Protein AF-A0A6I9NVY9-F1 (afdb_monomer)

InterPro domains:
  IPR001791 Laminin G domain [PF02210] (2-79)
  IPR001791 Laminin G domain [PS50025] (1-102)
  IPR001791 Laminin G domain [cd00110] (3-77)
  IPR013320 Concanavalin A-like lectin/glucanase domain superfamily [SSF49899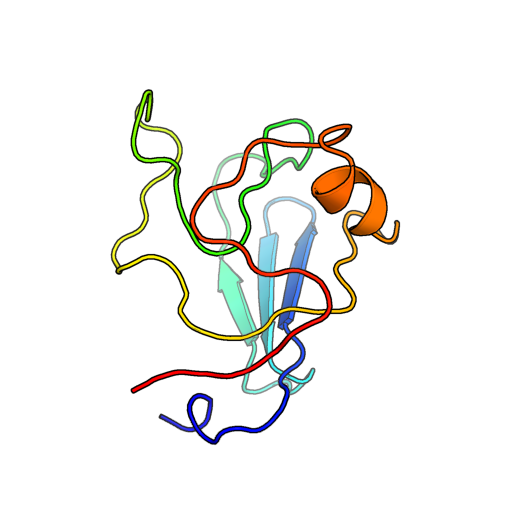] (2-87)
  IPR050372 Neurexin-related cell adhesion and synaptic protein [PTHR15036] (3-88)

Structure (mmCIF, N/CA/C/O backbone):
data_AF-A0A6I9NVY9-F1
#
_entry.id   AF-A0A6I9NVY9-F1
#
loop_
_atom_site.group_PDB
_atom_site.id
_atom_site.type_symbol
_atom_site.label_atom_id
_atom_site.label_alt_id
_atom_site.label_comp_id
_atom_site.label_asym_id
_atom_site.label_entity_id
_atom_site.label_seq_id
_atom_site.pdbx_PDB_ins_code
_atom_site.Cartn_x
_atom_site.Cartn_y
_atom_site.Cartn_z
_atom_site.occupancy
_atom_site.B_iso_or_equiv
_atom_site.auth_seq_id
_atom_site.auth_comp_id
_atom_site.auth_asym_id
_atom_site.auth_atom_id
_atom_site.pdbx_PDB_model_num
ATOM 1 N N . SER A 1 1 ? 13.981 4.365 -11.490 1.00 53.03 1 SER A N 1
ATOM 2 C CA . SER A 1 1 ? 12.556 4.290 -11.852 1.00 53.03 1 SER A CA 1
ATOM 3 C C . SER A 1 1 ? 12.306 3.110 -12.758 1.00 53.03 1 SER A C 1
ATOM 5 O O . SER A 1 1 ? 12.395 3.267 -13.965 1.00 53.03 1 SER A O 1
ATOM 7 N N . ALA A 1 2 ? 12.051 1.939 -12.174 1.00 81.19 2 ALA A N 1
ATOM 8 C CA . ALA A 1 2 ? 11.590 0.749 -12.895 1.00 81.19 2 ALA A CA 1
ATOM 9 C C . ALA A 1 2 ? 10.103 0.446 -12.625 1.00 81.19 2 ALA A C 1
ATOM 11 O O . ALA A 1 2 ? 9.574 -0.473 -13.220 1.00 81.19 2 ALA A O 1
ATOM 12 N N . LEU A 1 3 ? 9.457 1.211 -11.732 1.00 87.50 3 LEU A N 1
ATOM 13 C CA . LEU A 1 3 ? 8.086 0.965 -11.261 1.00 87.50 3 LEU A CA 1
ATOM 14 C C . LEU A 1 3 ? 7.053 1.957 -11.830 1.00 87.50 3 LEU A C 1
ATOM 16 O O . LEU A 1 3 ? 5.854 1.750 -11.689 1.00 87.50 3 LEU A O 1
ATOM 20 N N . ASP A 1 4 ? 7.511 3.037 -12.470 1.00 88.12 4 ASP A N 1
ATOM 21 C CA . ASP A 1 4 ? 6.661 4.038 -13.135 1.00 88.12 4 ASP A CA 1
ATOM 22 C C . ASP A 1 4 ? 6.569 3.737 -14.647 1.00 88.12 4 ASP A C 1
ATOM 24 O O . ASP A 1 4 ? 6.698 4.627 -15.486 1.00 88.12 4 ASP A O 1
ATOM 28 N N . ASP A 1 5 ? 6.454 2.459 -15.016 1.00 90.12 5 ASP A N 1
ATOM 29 C CA . ASP A 1 5 ? 6.550 1.971 -16.402 1.00 90.12 5 ASP A CA 1
ATOM 30 C C . ASP A 1 5 ? 5.179 1.730 -17.071 1.00 90.12 5 ASP A C 1
ATOM 32 O O . ASP A 1 5 ? 5.094 1.315 -18.230 1.00 90.12 5 ASP A O 1
ATOM 36 N N . GLY A 1 6 ? 4.095 2.010 -16.343 1.00 88.88 6 GLY A N 1
ATOM 37 C CA . GLY A 1 6 ? 2.719 1.793 -16.786 1.00 88.88 6 GLY A CA 1
ATOM 38 C C . GLY A 1 6 ? 2.239 0.343 -16.671 1.00 88.88 6 GLY A C 1
ATOM 39 O O . GLY A 1 6 ? 1.122 0.049 -17.105 1.00 88.88 6 GLY A O 1
ATOM 40 N N . GLN A 1 7 ? 3.039 -0.558 -16.099 1.00 90.31 7 GLN A N 1
ATOM 41 C CA . GLN A 1 7 ? 2.645 -1.930 -15.803 1.00 90.31 7 GLN A CA 1
ATOM 42 C C . GLN A 1 7 ? 2.075 -2.064 -14.387 1.00 90.31 7 GLN A C 1
ATOM 44 O O . GLN A 1 7 ? 2.199 -1.193 -13.527 1.00 90.31 7 GLN A O 1
ATOM 49 N N . TRP A 1 8 ? 1.380 -3.177 -14.153 1.00 92.38 8 TRP A N 1
ATOM 50 C CA . TRP A 1 8 ? 0.899 -3.525 -12.821 1.00 92.38 8 TRP A CA 1
ATOM 51 C C . TRP A 1 8 ? 2.012 -4.193 -12.024 1.00 92.38 8 TRP A C 1
ATOM 53 O O . TRP A 1 8 ? 2.505 -5.237 -12.443 1.00 92.38 8 TRP A O 1
ATOM 63 N N . HIS A 1 9 ? 2.287 -3.659 -10.838 1.00 93.06 9 HIS A N 1
ATOM 64 C CA . HIS A 1 9 ? 3.167 -4.277 -9.851 1.00 93.06 9 HIS A CA 1
ATOM 65 C C . HIS A 1 9 ? 2.367 -4.806 -8.660 1.00 93.06 9 HIS A C 1
ATOM 67 O O . HIS A 1 9 ? 1.339 -4.235 -8.276 1.00 93.06 9 HIS A O 1
ATOM 73 N N . SER A 1 10 ? 2.839 -5.901 -8.070 1.00 94.12 10 SER A N 1
ATOM 74 C CA . SER A 1 10 ? 2.301 -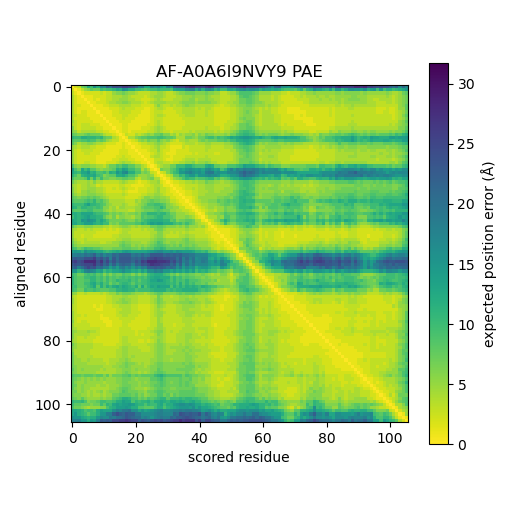6.449 -6.826 1.00 94.12 10 SER A CA 1
ATOM 75 C C . SER A 1 10 ? 3.146 -5.973 -5.654 1.00 94.12 10 SER A C 1
ATOM 77 O O . SER A 1 10 ? 4.362 -6.114 -5.684 1.00 94.12 10 SER A O 1
ATOM 79 N N . VAL A 1 11 ? 2.513 -5.448 -4.605 1.00 93.62 11 VAL A N 1
ATOM 80 C CA . VAL A 1 11 ? 3.205 -5.014 -3.383 1.00 93.62 11 VAL A CA 1
ATOM 81 C C . VAL A 1 11 ? 2.682 -5.819 -2.204 1.00 93.62 11 VAL A C 1
ATOM 83 O O . VAL A 1 11 ? 1.474 -5.860 -1.972 1.00 93.62 11 VAL A O 1
ATOM 86 N N . GLU A 1 12 ? 3.586 -6.429 -1.443 1.00 93.88 12 GLU A N 1
ATOM 87 C CA . GLU A 1 12 ? 3.254 -7.183 -0.234 1.00 93.88 12 GLU A CA 1
ATOM 88 C C . GLU A 1 12 ? 3.969 -6.587 0.981 1.00 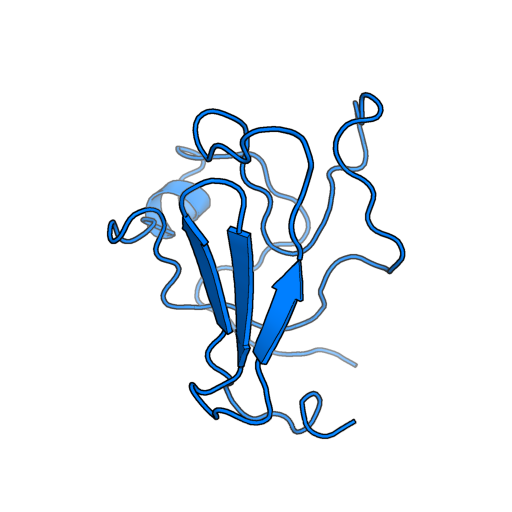93.88 12 GLU A C 1
ATOM 90 O O . GLU A 1 12 ? 5.189 -6.429 0.982 1.00 93.88 12 GLU A O 1
ATOM 95 N N . LEU A 1 13 ? 3.201 -6.271 2.027 1.00 92.06 13 LEU A N 1
ATOM 96 C CA . LEU A 1 13 ? 3.702 -5.850 3.333 1.00 92.06 13 LEU A CA 1
ATOM 97 C C . LEU A 1 13 ? 3.441 -6.967 4.346 1.00 92.06 13 LEU A C 1
ATOM 99 O O . LEU A 1 13 ? 2.295 -7.367 4.546 1.00 92.06 13 LEU A O 1
ATOM 103 N N . THR A 1 14 ? 4.475 -7.421 5.048 1.00 90.81 14 THR A N 1
ATOM 104 C CA . THR A 1 14 ? 4.347 -8.418 6.117 1.00 90.81 14 THR A CA 1
ATOM 105 C C . THR A 1 14 ? 4.914 -7.876 7.422 1.00 90.81 14 THR A C 1
ATOM 107 O O . THR A 1 14 ? 6.068 -7.463 7.475 1.00 90.81 14 THR A O 1
ATOM 110 N N . SER A 1 15 ? 4.122 -7.925 8.497 1.00 88.94 15 SER A N 1
ATOM 111 C CA . SER A 1 15 ? 4.564 -7.640 9.869 1.00 88.94 15 SER A CA 1
ATOM 112 C C . SER A 1 15 ? 4.592 -8.936 10.676 1.00 88.94 15 SER A C 1
ATOM 114 O O . SER A 1 15 ? 3.566 -9.592 10.858 1.00 88.94 15 SER A O 1
ATOM 116 N N . ARG A 1 16 ? 5.765 -9.344 11.169 1.00 84.88 16 ARG A N 1
ATOM 117 C CA . ARG A 1 16 ? 5.918 -10.552 11.989 1.00 84.88 16 ARG A CA 1
ATOM 118 C C . ARG A 1 16 ? 6.984 -10.367 13.060 1.00 84.88 16 ARG A C 1
ATOM 120 O O . ARG A 1 16 ? 8.157 -10.212 12.753 1.00 84.88 16 ARG A O 1
ATOM 127 N N . ARG A 1 17 ? 6.595 -10.490 14.337 1.00 83.12 17 ARG A N 1
ATOM 128 C CA . ARG A 1 17 ? 7.516 -10.528 15.499 1.00 83.12 17 ARG A CA 1
ATOM 129 C C . ARG A 1 17 ? 8.526 -9.362 15.539 1.00 83.12 17 ARG A C 1
ATOM 131 O O . ARG A 1 17 ? 9.699 -9.578 15.821 1.00 83.12 17 ARG A O 1
ATOM 138 N N . GLY A 1 18 ? 8.073 -8.141 15.251 1.00 83.50 18 GLY A N 1
ATOM 139 C CA . GLY A 1 18 ? 8.944 -6.957 15.227 1.00 83.50 18 GLY A CA 1
ATOM 140 C C . GLY A 1 18 ? 9.806 -6.832 13.967 1.00 83.50 18 GLY A C 1
ATOM 141 O O . GLY A 1 18 ? 10.696 -5.994 13.933 1.00 83.50 18 GLY A O 1
ATOM 142 N N . HIS A 1 19 ? 9.544 -7.644 12.940 1.00 89.12 19 HIS A N 1
ATOM 143 C CA . HIS A 1 19 ? 10.119 -7.510 11.608 1.00 89.12 19 HIS A CA 1
ATOM 144 C C . HIS A 1 19 ? 9.031 -7.099 10.617 1.00 89.12 19 HIS A C 1
ATOM 146 O O . HIS A 1 19 ? 7.972 -7.724 10.561 1.00 89.12 19 HIS A O 1
ATOM 152 N N . LEU A 1 20 ? 9.307 -6.065 9.836 1.00 91.69 20 LEU A N 1
ATOM 153 C CA . LEU A 1 20 ? 8.467 -5.560 8.765 1.00 91.69 20 LEU A CA 1
ATOM 154 C C . LEU A 1 20 ? 9.207 -5.764 7.445 1.00 91.69 20 LEU A C 1
ATOM 156 O O . LEU A 1 20 ? 10.358 -5.353 7.324 1.00 91.69 20 LEU A O 1
ATOM 160 N N . SER A 1 21 ? 8.557 -6.371 6.463 1.00 92.00 21 SER A N 1
ATOM 161 C CA . SER A 1 21 ? 9.090 -6.504 5.108 1.00 92.00 21 SER A CA 1
ATOM 162 C C . SER A 1 21 ? 8.104 -5.938 4.099 1.00 92.00 21 SER A C 1
ATOM 164 O O . SER A 1 21 ? 6.905 -6.185 4.208 1.00 92.00 21 SER A O 1
ATOM 166 N N . VAL A 1 22 ? 8.615 -5.198 3.121 1.00 92.25 22 VAL A N 1
ATOM 167 C CA . VAL A 1 22 ? 7.891 -4.766 1.924 1.00 92.25 22 VAL A CA 1
ATOM 168 C C . VAL A 1 22 ? 8.568 -5.424 0.739 1.00 92.25 22 VAL A C 1
ATOM 170 O O . VAL A 1 22 ? 9.767 -5.231 0.579 1.00 92.25 22 VAL A O 1
ATOM 173 N N . SER A 1 23 ? 7.832 -6.159 -0.087 1.00 92.88 23 SER A N 1
ATOM 174 C CA . SER A 1 23 ? 8.340 -6.694 -1.351 1.00 92.88 23 SER A CA 1
ATOM 175 C C . SER A 1 23 ? 7.537 -6.166 -2.533 1.00 92.88 23 SER A C 1
ATOM 177 O O . SER A 1 23 ? 6.338 -5.897 -2.409 1.00 92.88 23 SER A O 1
ATOM 179 N N . VAL A 1 24 ? 8.211 -6.012 -3.672 1.00 92.88 24 VAL A N 1
ATOM 180 C CA . VAL A 1 24 ? 7.587 -5.710 -4.962 1.00 92.88 24 VAL A CA 1
ATOM 181 C C . VAL A 1 24 ? 7.808 -6.900 -5.894 1.00 92.88 24 VAL A C 1
ATOM 183 O O . VAL A 1 24 ? 8.909 -7.436 -5.973 1.00 92.88 24 VAL A O 1
ATOM 186 N N . ASP A 1 25 ? 6.737 -7.371 -6.530 1.00 91.81 25 ASP A N 1
ATOM 187 C CA . ASP A 1 25 ? 6.704 -8.486 -7.490 1.00 91.81 25 ASP A CA 1
ATOM 188 C C . ASP A 1 25 ? 7.268 -9.837 -6.991 1.00 91.81 25 ASP A C 1
ATOM 190 O O . ASP A 1 25 ? 7.415 -10.783 -7.765 1.00 91.81 25 ASP A O 1
ATOM 194 N N . GLY A 1 26 ? 7.530 -9.968 -5.685 1.00 81.62 26 GLY A N 1
ATOM 195 C CA . GLY A 1 26 ? 8.005 -11.201 -5.049 1.00 81.62 26 GLY A CA 1
ATOM 196 C C . GLY A 1 26 ? 9.476 -11.544 -5.320 1.00 81.62 26 GLY A C 1
ATOM 197 O O . GLY A 1 26 ? 9.896 -12.668 -5.042 1.00 81.62 26 GLY A O 1
ATOM 198 N N . GLY A 1 27 ? 10.267 -10.610 -5.860 1.00 74.75 27 GLY A N 1
ATOM 199 C CA . GLY A 1 27 ? 11.701 -10.799 -6.085 1.00 74.75 27 GLY A CA 1
ATOM 200 C C . GLY A 1 27 ? 12.521 -10.680 -4.794 1.00 74.75 27 GLY A C 1
ATOM 201 O O . GLY A 1 27 ? 12.356 -9.730 -4.028 1.00 74.75 27 GLY A O 1
ATOM 202 N N . GLU A 1 28 ? 13.472 -11.596 -4.565 1.00 63.19 28 GLU A N 1
ATOM 203 C CA . GLU A 1 28 ? 14.385 -11.535 -3.402 1.00 63.19 28 GLU A CA 1
ATOM 204 C C . GLU A 1 28 ? 15.227 -10.240 -3.367 1.00 63.19 28 GLU A C 1
ATOM 206 O O . GLU A 1 28 ? 15.634 -9.801 -2.293 1.00 63.19 28 GLU A O 1
ATOM 211 N N . GLY A 1 29 ? 15.464 -9.608 -4.524 1.00 69.38 29 GLY A N 1
ATOM 212 C CA . GLY A 1 29 ? 16.180 -8.330 -4.648 1.00 69.38 29 GLY A CA 1
ATOM 213 C C . GLY A 1 29 ? 15.319 -7.078 -4.442 1.00 69.38 29 GLY A C 1
ATOM 214 O O . GLY A 1 29 ? 15.871 -6.005 -4.211 1.00 69.38 29 GLY A O 1
ATOM 215 N N . ASP A 1 30 ? 13.992 -7.218 -4.463 1.00 82.44 30 ASP A N 1
ATOM 216 C CA . ASP A 1 30 ? 13.027 -6.109 -4.423 1.00 82.44 30 ASP A CA 1
ATOM 217 C C . ASP A 1 30 ? 12.295 -6.038 -3.074 1.00 82.44 30 ASP A C 1
ATOM 219 O O . ASP A 1 30 ? 11.166 -5.553 -2.967 1.00 82.44 30 ASP A O 1
ATOM 223 N N . THR A 1 31 ? 12.951 -6.545 -2.023 1.00 89.81 31 THR A N 1
ATOM 224 C CA . THR A 1 31 ? 12.435 -6.563 -0.653 1.00 89.81 31 THR A CA 1
ATOM 225 C C . THR A 1 31 ? 13.199 -5.595 0.249 1.00 89.81 31 THR A C 1
ATOM 227 O O . THR A 1 31 ? 14.409 -5.716 0.444 1.00 89.81 31 THR A O 1
ATOM 230 N N . ALA A 1 32 ? 12.480 -4.661 0.868 1.00 90.44 32 ALA A N 1
ATOM 231 C CA . ALA A 1 32 ? 12.979 -3.786 1.921 1.00 90.44 32 ALA A CA 1
ATOM 232 C C . ALA A 1 32 ? 12.531 -4.298 3.295 1.00 90.44 32 ALA A C 1
ATOM 234 O O . ALA A 1 32 ? 11.378 -4.684 3.475 1.00 90.44 32 ALA A O 1
ATOM 235 N N . ASN A 1 33 ? 13.428 -4.266 4.281 1.00 91.75 33 ASN A N 1
ATOM 236 C CA . ASN A 1 33 ? 13.172 -4.784 5.624 1.00 91.75 33 ASN A CA 1
ATOM 237 C C . ASN A 1 33 ? 13.407 -3.708 6.689 1.00 91.75 33 ASN A C 1
ATOM 239 O O . ASN A 1 33 ? 14.329 -2.899 6.576 1.00 91.75 33 ASN A O 1
ATOM 243 N N . ALA A 1 34 ? 12.605 -3.729 7.749 1.00 91.12 34 ALA A N 1
ATOM 244 C CA . ALA A 1 34 ? 12.746 -2.870 8.915 1.00 91.12 34 ALA A CA 1
ATOM 245 C C . ALA A 1 34 ? 12.431 -3.649 10.197 1.00 91.12 34 ALA A C 1
ATOM 247 O O . ALA A 1 34 ? 11.572 -4.526 10.207 1.00 91.12 34 ALA A O 1
ATOM 248 N N . SER A 1 35 ? 13.088 -3.290 11.300 1.00 91.75 35 SER A N 1
ATOM 249 C CA . SER A 1 35 ? 12.882 -3.933 12.605 1.00 91.75 35 SER A CA 1
ATOM 250 C C . SER A 1 35 ? 12.484 -2.892 13.652 1.00 91.75 35 SER A C 1
ATOM 252 O O . SER A 1 35 ? 13.331 -2.466 14.444 1.00 91.75 35 SER A O 1
ATOM 254 N N . PRO A 1 36 ? 11.236 -2.388 13.617 1.00 86.88 36 PRO A N 1
ATOM 255 C CA . PRO A 1 36 ? 10.793 -1.367 14.556 1.00 86.88 36 PRO A CA 1
ATOM 256 C C . PRO A 1 36 ? 10.818 -1.894 16.004 1.00 86.88 36 PRO A C 1
ATOM 258 O O . PRO A 1 36 ? 10.490 -3.056 16.248 1.00 86.88 36 PRO A O 1
ATOM 261 N N . PRO A 1 37 ? 11.160 -1.045 16.994 1.00 83.31 37 PRO A N 1
ATOM 262 C CA . PRO A 1 37 ? 11.227 -1.450 18.402 1.00 83.31 37 PRO A CA 1
ATOM 263 C C . PRO A 1 37 ? 9.844 -1.632 19.052 1.00 83.31 37 PRO A C 1
ATOM 265 O O . PRO A 1 37 ? 9.755 -2.006 20.219 1.00 83.31 37 PRO A O 1
ATOM 268 N N . PHE A 1 38 ? 8.768 -1.354 18.317 1.00 80.94 38 PHE A N 1
ATOM 269 C CA . PHE A 1 38 ? 7.380 -1.458 18.754 1.00 80.94 38 PHE A CA 1
ATOM 270 C C . PHE A 1 38 ? 6.595 -2.391 17.820 1.00 80.94 38 PHE A C 1
ATOM 272 O O . PHE A 1 38 ? 6.950 -2.533 16.646 1.00 80.94 38 PHE A O 1
ATOM 279 N N . PRO A 1 39 ? 5.522 -3.034 18.313 1.00 76.50 39 PRO A N 1
ATOM 280 C CA . PRO A 1 39 ? 4.668 -3.851 17.466 1.00 76.50 39 PRO A CA 1
ATOM 281 C C . PRO A 1 39 ? 3.936 -2.973 16.446 1.00 76.50 39 PRO A C 1
ATOM 283 O O . PRO A 1 39 ? 3.326 -1.966 16.801 1.00 76.50 39 PRO A O 1
ATOM 286 N N . VAL A 1 40 ? 3.975 -3.382 15.180 1.00 79.31 40 VAL A N 1
ATOM 287 C CA . VAL A 1 40 ? 3.163 -2.793 14.111 1.00 79.31 40 VAL A CA 1
ATOM 288 C C . VAL A 1 40 ? 1.905 -3.643 13.981 1.00 79.31 40 VAL A C 1
ATOM 290 O O . VAL A 1 40 ? 2.008 -4.813 13.604 1.00 79.31 40 VAL A O 1
ATOM 293 N N . SER A 1 41 ? 0.752 -3.068 14.331 1.00 75.19 41 SER A N 1
ATOM 294 C CA . SER A 1 41 ? -0.559 -3.722 14.244 1.00 75.19 41 SER A CA 1
ATOM 295 C C . SER A 1 41 ? -1.453 -3.055 13.197 1.00 75.19 41 SER A C 1
ATOM 297 O O . SER A 1 41 ? -1.400 -1.838 13.010 1.00 75.19 41 SER A O 1
ATOM 299 N N . THR A 1 42 ? -2.287 -3.865 12.546 1.00 73.75 42 THR A N 1
ATOM 300 C CA . THR A 1 42 ? -3.364 -3.454 11.635 1.00 73.75 42 THR A CA 1
ATOM 301 C C . THR A 1 42 ? -4.670 -3.122 12.367 1.00 73.75 42 THR A C 1
ATOM 303 O O . THR A 1 42 ? -5.614 -2.682 11.721 1.00 73.75 42 THR A O 1
ATOM 306 N N . ASP A 1 43 ? -4.720 -3.241 13.704 1.00 72.44 43 ASP A N 1
ATOM 307 C CA . ASP A 1 43 ? -5.906 -2.934 14.535 1.00 72.44 43 ASP A CA 1
ATOM 308 C C . ASP A 1 43 ? -6.332 -1.448 14.493 1.00 72.44 43 ASP A C 1
ATOM 310 O O . ASP A 1 43 ? -7.385 -1.073 15.014 1.00 72.44 43 ASP A O 1
ATOM 314 N N . GLY A 1 44 ? -5.489 -0.585 13.919 1.00 77.69 44 GLY A N 1
ATOM 315 C CA . GLY A 1 44 ? -5.746 0.839 13.729 1.00 77.69 44 GLY A CA 1
ATOM 316 C C . GLY A 1 44 ? -6.403 1.178 12.387 1.00 77.69 44 GLY A C 1
ATOM 317 O O . GLY A 1 44 ? -7.118 0.389 11.776 1.00 77.69 44 GLY A O 1
ATOM 318 N N . GLN A 1 45 ? -6.164 2.403 11.918 1.00 81.75 45 GLN A N 1
ATOM 319 C CA . GLN A 1 45 ? -6.610 2.851 10.599 1.00 81.75 45 GLN A CA 1
ATOM 320 C C . GLN A 1 45 ? -5.543 2.534 9.551 1.00 81.75 45 GLN A C 1
ATOM 322 O O . GLN A 1 45 ? -4.379 2.894 9.715 1.00 81.75 45 GLN A O 1
ATOM 327 N N . LEU A 1 46 ? -5.954 1.892 8.458 1.00 87.38 46 LEU A N 1
ATOM 328 C CA . LEU A 1 46 ? -5.112 1.681 7.286 1.00 87.38 46 LEU A CA 1
ATOM 329 C C . LEU A 1 46 ? -5.435 2.726 6.225 1.00 87.38 46 LEU A C 1
ATOM 331 O O . LEU A 1 46 ? -6.600 2.970 5.906 1.00 87.38 46 LEU A O 1
ATOM 335 N N . PHE A 1 47 ? -4.386 3.314 5.664 1.00 88.25 47 PHE A N 1
ATOM 336 C CA . PHE A 1 47 ? -4.488 4.341 4.640 1.00 88.25 47 PHE A CA 1
ATOM 337 C C . PHE A 1 47 ? -3.866 3.833 3.346 1.00 88.25 47 PHE A C 1
ATOM 339 O O . PHE A 1 47 ? -2.713 3.404 3.325 1.00 88.25 47 PHE A O 1
ATOM 346 N N . PHE A 1 48 ? -4.628 3.907 2.259 1.00 90.06 48 PHE A N 1
ATOM 347 C CA . PHE A 1 48 ? -4.159 3.564 0.923 1.00 90.06 48 PHE A CA 1
ATOM 348 C C . PHE A 1 48 ? -3.996 4.844 0.112 1.00 90.06 48 PHE A C 1
ATOM 350 O O . PHE A 1 48 ? -4.863 5.714 0.120 1.00 90.06 48 PHE A O 1
ATOM 357 N N . GLY A 1 49 ? -2.866 4.965 -0.579 1.00 89.19 49 GLY A N 1
ATOM 358 C CA . GLY A 1 49 ? -2.579 6.093 -1.459 1.00 89.19 49 GLY A CA 1
ATOM 359 C C . GLY A 1 49 ? -2.161 7.396 -0.768 1.00 89.19 49 GLY A C 1
ATOM 360 O O . GLY A 1 49 ? -1.720 8.309 -1.450 1.00 89.19 49 GLY A O 1
ATOM 361 N N . GLY A 1 50 ? -2.217 7.522 0.556 1.00 88.56 50 GLY A N 1
ATOM 362 C CA . GLY A 1 50 ? -1.666 8.686 1.257 1.00 88.56 50 GLY A CA 1
ATOM 363 C C . GLY A 1 50 ? -2.339 8.965 2.594 1.00 88.56 50 GLY A C 1
ATOM 364 O O . GLY A 1 50 ? -3.278 8.278 2.981 1.00 88.56 50 GLY A O 1
ATOM 365 N N . CYS A 1 51 ? -1.855 9.991 3.292 1.00 84.75 51 CYS A N 1
ATOM 366 C CA . CYS A 1 51 ? -2.427 10.436 4.561 1.00 84.75 51 CYS A CA 1
ATOM 367 C C . CYS A 1 51 ? -3.569 11.450 4.339 1.00 84.75 51 CYS A C 1
ATOM 369 O O . CYS A 1 51 ? -3.490 12.258 3.408 1.00 84.75 51 CYS A O 1
ATOM 371 N N . PRO A 1 52 ? -4.619 11.444 5.179 1.00 78.19 52 PRO A N 1
ATOM 372 C CA . PRO A 1 52 ? -5.701 12.428 5.119 1.00 78.19 52 PRO A CA 1
ATOM 373 C C . PRO A 1 52 ? -5.210 13.845 5.470 1.00 78.19 52 PRO A C 1
ATOM 375 O O . PRO A 1 52 ? -4.323 14.012 6.302 1.00 78.19 52 PRO A O 1
ATOM 378 N N . SER A 1 53 ? -5.804 14.867 4.840 1.00 69.12 53 SER A N 1
ATOM 379 C CA . SER A 1 53 ? -5.414 16.282 4.987 1.00 69.12 53 SER A CA 1
ATOM 380 C C . SER A 1 53 ? -5.955 16.966 6.248 1.00 69.12 53 SER A C 1
ATOM 382 O O . SER A 1 53 ? -5.352 17.916 6.731 1.00 69.12 53 SER A O 1
ATOM 384 N N . GLU A 1 54 ? -7.090 16.501 6.772 1.00 58.91 54 GLU A N 1
ATOM 385 C CA . GLU A 1 54 ? -7.769 17.074 7.939 1.00 58.91 54 GLU A CA 1
ATOM 386 C C . GLU A 1 54 ? -7.648 16.101 9.117 1.00 58.91 54 GLU A C 1
ATOM 388 O O . GLU A 1 54 ? -8.076 14.949 9.022 1.00 58.91 54 GLU A O 1
ATOM 393 N N . GLY A 1 55 ? -7.069 16.556 10.229 1.00 54.28 55 GLY A N 1
ATOM 394 C CA . GLY A 1 55 ? -6.976 15.758 11.453 1.00 54.28 55 GLY A CA 1
ATOM 395 C C . GLY A 1 55 ? -5.820 14.760 11.495 1.00 54.28 55 GLY A C 1
ATOM 396 O O . GLY A 1 55 ? -5.924 13.773 12.224 1.00 54.28 55 GLY A O 1
ATOM 397 N N . SER A 1 56 ? -4.716 15.006 10.773 1.00 53.72 56 SER A N 1
ATOM 398 C CA . SER A 1 56 ? -3.467 14.289 11.039 1.00 53.72 56 SER A CA 1
ATOM 399 C C . SER A 1 56 ? -2.982 14.665 12.443 1.00 53.72 56 SER A C 1
ATOM 401 O O . SER A 1 56 ? -2.199 15.593 12.637 1.00 53.72 56 SER A O 1
ATOM 403 N N . SER A 1 57 ? -3.448 13.928 13.451 1.00 53.09 57 SER A N 1
ATOM 404 C CA . SER A 1 57 ? -2.581 13.640 14.584 1.00 53.09 57 SER A CA 1
ATOM 405 C C . SER A 1 57 ? -1.269 13.089 14.015 1.00 53.09 57 SER A C 1
ATOM 407 O O . SER A 1 57 ? -1.260 12.536 12.913 1.00 53.09 57 SER A O 1
ATOM 409 N N . ASP A 1 58 ? -0.162 13.258 14.728 1.00 57.69 58 ASP A N 1
ATOM 410 C CA . ASP A 1 58 ? 1.220 12.986 14.290 1.00 57.69 58 ASP A CA 1
ATOM 411 C C . ASP A 1 58 ? 1.530 11.519 13.862 1.00 57.69 58 ASP A C 1
ATOM 413 O O . ASP A 1 58 ? 2.678 11.084 13.868 1.00 57.69 58 ASP A O 1
ATOM 417 N N . GLN A 1 59 ? 0.514 10.719 13.530 1.00 69.62 59 GLN A N 1
ATOM 418 C CA . GLN A 1 59 ? 0.532 9.277 13.309 1.00 69.62 59 GLN A CA 1
ATOM 419 C C . GLN A 1 59 ? 0.657 8.869 11.831 1.00 69.62 59 GLN A C 1
ATOM 421 O O . GLN A 1 59 ? 1.171 7.787 11.562 1.00 69.62 59 GLN A O 1
ATOM 426 N N . CYS A 1 60 ? 0.223 9.699 10.870 1.00 78.44 60 CYS A N 1
ATOM 427 C CA . CYS A 1 60 ? 0.396 9.427 9.436 1.00 78.44 60 CYS A CA 1
ATOM 428 C C . CYS A 1 60 ? 1.197 10.552 8.783 1.00 78.44 60 CYS A C 1
ATOM 430 O O . CYS A 1 60 ? 0.700 11.666 8.624 1.00 78.44 60 CYS A O 1
ATOM 432 N N . VAL A 1 61 ? 2.428 10.244 8.378 1.00 75.69 61 VAL A N 1
ATOM 433 C CA . VAL A 1 61 ? 3.301 11.168 7.649 1.00 75.69 61 VAL A CA 1
ATOM 434 C C . VAL A 1 61 ? 3.555 10.593 6.264 1.00 75.69 61 VAL A C 1
ATOM 436 O O . VAL A 1 61 ? 4.153 9.527 6.135 1.00 75.69 61 VAL A O 1
ATOM 439 N N . ASN A 1 62 ? 3.123 11.307 5.225 1.00 72.94 62 ASN A N 1
ATOM 440 C CA . ASN A 1 62 ? 3.528 11.006 3.858 1.00 72.94 62 ASN A CA 1
ATOM 441 C C . ASN A 1 62 ? 4.682 11.951 3.482 1.00 72.94 62 ASN A C 1
ATOM 443 O O . ASN A 1 62 ? 4.438 13.148 3.326 1.00 72.94 62 ASN A O 1
ATOM 447 N N . PRO A 1 63 ? 5.930 11.461 3.350 1.00 72.38 63 PRO A N 1
ATOM 448 C CA . PRO A 1 63 ? 7.050 12.295 2.911 1.00 72.38 63 PRO A CA 1
ATOM 449 C C . PRO A 1 63 ? 6.923 12.736 1.441 1.00 72.38 63 PRO A C 1
ATOM 451 O O . PRO A 1 63 ? 7.681 13.595 0.991 1.00 72.38 63 PRO A O 1
ATOM 454 N N . PHE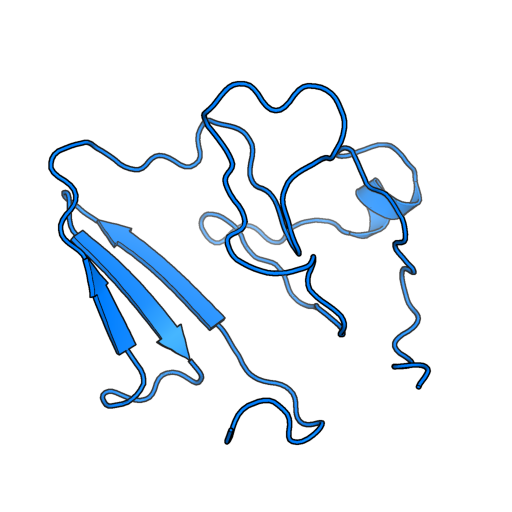 A 1 64 ? 5.968 12.172 0.697 1.00 75.75 64 PHE A N 1
ATOM 455 C CA . PHE A 1 64 ? 5.676 12.482 -0.699 1.00 75.75 64 PHE A CA 1
ATOM 456 C C . PHE A 1 64 ? 4.254 13.041 -0.874 1.00 75.75 64 PHE A C 1
ATOM 458 O O . PHE A 1 64 ? 3.493 13.219 0.079 1.00 75.75 64 PHE A O 1
ATOM 465 N N . LYS A 1 65 ? 3.871 13.314 -2.128 1.00 80.06 65 LYS A N 1
ATOM 466 C CA . LYS A 1 65 ? 2.464 13.551 -2.485 1.00 80.06 65 LYS A CA 1
ATOM 467 C C . LYS A 1 65 ? 1.660 12.252 -2.340 1.00 80.06 65 LYS A C 1
ATOM 469 O O . LYS A 1 65 ? 2.226 11.160 -2.314 1.00 80.06 65 LYS A O 1
ATOM 474 N N . ALA A 1 66 ? 0.337 12.371 -2.237 1.00 85.69 66 ALA A N 1
ATOM 475 C CA . ALA A 1 66 ? -0.544 11.211 -2.350 1.00 85.69 66 ALA A CA 1
ATOM 476 C C . ALA A 1 66 ? -0.281 10.472 -3.678 1.00 85.69 66 ALA A C 1
ATOM 478 O O . ALA A 1 66 ? 0.032 11.102 -4.690 1.00 85.69 66 ALA A O 1
ATOM 479 N N . PHE A 1 67 ? -0.383 9.148 -3.644 1.00 88.88 67 PHE A N 1
ATOM 480 C CA . PHE A 1 67 ? -0.201 8.244 -4.767 1.00 88.88 67 PHE A CA 1
ATOM 481 C C . PHE A 1 67 ? -1.101 8.639 -5.936 1.00 88.88 67 PHE A C 1
ATOM 483 O O . PHE A 1 67 ? -2.305 8.844 -5.773 1.00 88.88 67 PHE A O 1
ATOM 490 N N . GLN A 1 68 ? -0.500 8.703 -7.117 1.00 88.69 68 GLN A N 1
ATOM 491 C CA . GLN A 1 68 ? -1.182 8.952 -8.377 1.00 88.69 68 GLN A CA 1
ATOM 492 C C . GLN A 1 68 ? -0.997 7.720 -9.248 1.00 88.69 68 GLN A C 1
ATOM 494 O O . GLN A 1 68 ? 0.101 7.430 -9.709 1.00 88.69 68 GLN A O 1
ATOM 499 N N . GLY A 1 69 ? -2.071 6.964 -9.424 1.00 90.25 69 GLY A N 1
ATOM 500 C CA . GLY A 1 69 ? -2.036 5.702 -10.138 1.00 90.25 69 GLY A CA 1
ATOM 501 C C . GLY A 1 69 ? -3.267 4.879 -9.817 1.00 90.25 69 GLY A C 1
ATOM 502 O O . GLY A 1 69 ? -4.238 5.371 -9.239 1.00 90.25 69 GLY A O 1
ATOM 503 N N . CYS A 1 70 ? -3.215 3.604 -10.172 1.00 92.12 70 CYS A N 1
ATOM 504 C CA . CYS A 1 70 ? -4.323 2.692 -9.963 1.00 92.12 70 CYS A CA 1
ATOM 505 C C . CYS A 1 70 ? -3.948 1.610 -8.957 1.00 92.12 70 CYS A C 1
ATOM 507 O O . CYS A 1 70 ? -2.833 1.098 -8.963 1.00 92.12 70 CYS A O 1
ATOM 509 N N . MET A 1 71 ? -4.905 1.237 -8.111 1.00 93.00 71 MET A N 1
ATOM 510 C CA . MET A 1 71 ? -4.777 0.116 -7.184 1.00 93.00 71 MET A CA 1
ATOM 511 C C . MET A 1 71 ? -5.931 -0.856 -7.411 1.00 93.00 71 MET A C 1
ATOM 513 O O . MET A 1 71 ? -7.059 -0.447 -7.685 1.00 93.00 71 MET A O 1
ATOM 517 N N . ARG A 1 72 ? -5.655 -2.154 -7.289 1.00 93.12 72 ARG A N 1
ATOM 518 C CA . ARG A 1 72 ? -6.666 -3.214 -7.356 1.00 93.12 72 ARG A CA 1
ATOM 519 C C . ARG A 1 72 ? -6.257 -4.381 -6.472 1.00 93.12 72 ARG A C 1
ATOM 521 O O . ARG A 1 72 ? -5.093 -4.487 -6.110 1.00 93.12 72 ARG A O 1
ATOM 528 N N . LEU A 1 73 ? -7.212 -5.270 -6.193 1.00 93.75 73 LEU A N 1
ATOM 529 C CA . LEU A 1 73 ? -6.972 -6.516 -5.453 1.00 93.75 73 LEU A CA 1
ATOM 530 C C . LEU A 1 73 ? -6.346 -6.275 -4.066 1.00 93.75 73 LEU A C 1
ATOM 532 O O . LEU A 1 73 ? -5.425 -6.972 -3.663 1.00 93.75 73 LEU A O 1
ATOM 536 N N . LEU A 1 74 ? -6.854 -5.278 -3.336 1.00 94.00 74 LEU A N 1
ATOM 537 C CA . LEU A 1 74 ? -6.383 -4.984 -1.985 1.00 94.00 74 LEU A CA 1
ATOM 538 C C . LEU A 1 74 ? -6.797 -6.100 -1.019 1.00 94.00 74 LEU A C 1
ATOM 540 O O . LEU A 1 74 ? -7.979 -6.435 -0.915 1.00 94.00 74 LEU A O 1
ATOM 544 N N . THR A 1 75 ? -5.828 -6.630 -0.280 1.00 94.81 75 THR A N 1
ATOM 545 C CA . THR A 1 75 ? -6.031 -7.630 0.773 1.00 94.81 75 THR A CA 1
ATOM 546 C C . THR A 1 75 ? -5.345 -7.183 2.055 1.00 94.81 75 THR A C 1
ATOM 548 O O . THR A 1 75 ? -4.191 -6.764 2.018 1.00 94.81 75 THR A O 1
ATOM 551 N N . VAL A 1 76 ? -6.035 -7.306 3.186 1.00 92.75 76 VAL A N 1
ATOM 552 C CA . VAL A 1 76 ? -5.505 -7.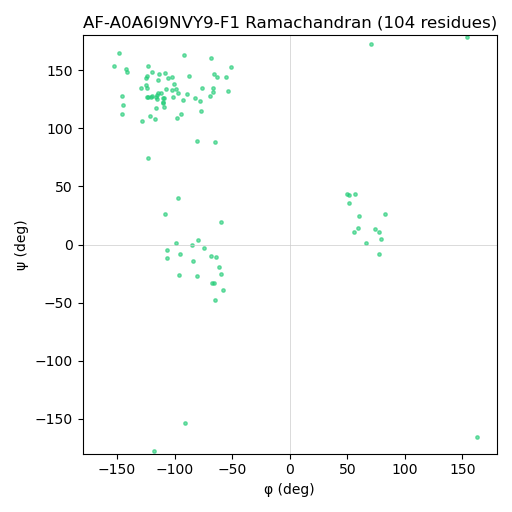025 4.528 1.00 92.75 76 VAL A CA 1
ATOM 553 C C . VAL A 1 76 ? -5.699 -8.276 5.366 1.00 92.75 76 VAL A C 1
ATOM 555 O O . VAL A 1 76 ? -6.806 -8.806 5.405 1.00 92.75 76 VAL A O 1
ATOM 558 N N . ASP A 1 77 ? -4.635 -8.776 5.994 1.00 91.00 77 ASP A N 1
ATOM 559 C CA . ASP A 1 77 ? -4.666 -10.010 6.796 1.00 91.00 77 ASP A CA 1
ATOM 560 C C . ASP A 1 77 ? -5.328 -11.186 6.045 1.00 91.00 77 ASP A C 1
ATOM 562 O O . ASP A 1 77 ? -6.164 -11.928 6.566 1.00 91.00 77 ASP A O 1
ATOM 566 N N . ASN A 1 78 ? -4.974 -11.319 4.761 1.00 91.69 78 ASN A N 1
ATOM 567 C CA . ASN A 1 78 ? -5.517 -12.284 3.799 1.00 91.69 78 ASN A CA 1
ATOM 568 C C . ASN A 1 78 ? -7.037 -12.184 3.559 1.00 91.69 78 ASN A C 1
ATOM 570 O O . ASN A 1 78 ? -7.625 -13.080 2.952 1.00 91.69 78 ASN A O 1
ATOM 574 N N . GLN A 1 79 ? -7.680 -11.098 3.988 1.00 94.12 79 GLN A N 1
ATOM 575 C CA . GLN A 1 79 ? -9.072 -10.792 3.682 1.00 94.12 79 GLN A CA 1
ATOM 576 C C . GLN A 1 79 ? -9.148 -9.738 2.571 1.00 94.12 79 GLN A C 1
ATOM 578 O O . GLN A 1 79 ? -8.536 -8.673 2.690 1.00 94.12 79 GLN A O 1
ATOM 583 N N . PRO A 1 80 ? -9.889 -9.994 1.479 1.00 95.00 80 PRO A N 1
ATOM 584 C CA . PRO A 1 80 ? -10.062 -9.008 0.423 1.00 95.00 80 PRO A CA 1
ATOM 585 C C . PRO A 1 80 ? -10.867 -7.808 0.927 1.00 95.00 80 PRO A C 1
ATOM 587 O O . PRO A 1 80 ? -11.917 -7.956 1.55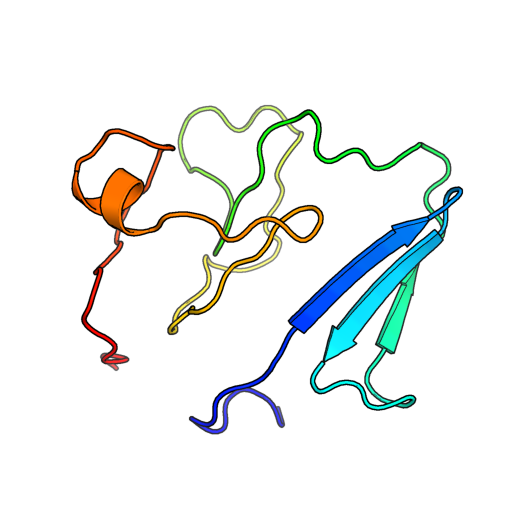6 1.00 95.00 80 PRO A O 1
ATOM 590 N N . VAL A 1 81 ? -10.393 -6.608 0.605 1.00 92.62 81 VAL A N 1
ATOM 591 C CA . VAL A 1 81 ? -11.115 -5.364 0.872 1.00 92.62 81 VAL A CA 1
ATOM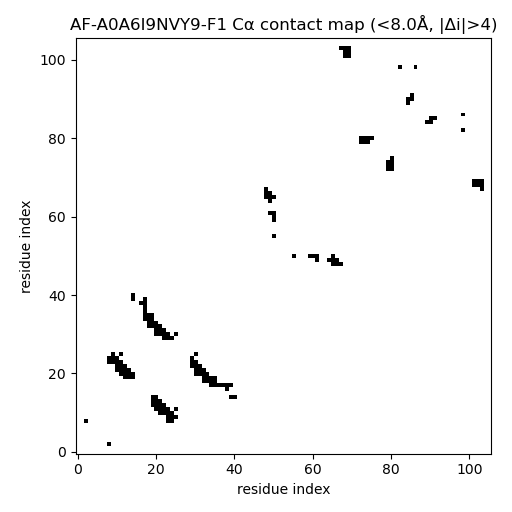 592 C C . VAL A 1 81 ? -12.211 -5.198 -0.178 1.00 92.62 81 VAL A C 1
ATOM 594 O O . VAL A 1 81 ? -11.952 -5.179 -1.382 1.00 92.62 81 VAL A O 1
ATOM 597 N N . ASP A 1 82 ? -13.454 -5.053 0.275 1.00 92.25 82 ASP A N 1
ATOM 598 C CA . ASP A 1 82 ? -14.600 -4.854 -0.611 1.00 92.25 82 ASP A CA 1
ATOM 599 C C . ASP A 1 82 ? -14.697 -3.390 -1.068 1.00 92.25 82 ASP A C 1
ATOM 601 O O . ASP A 1 82 ? -15.366 -2.557 -0.450 1.00 92.25 82 ASP A O 1
ATOM 605 N N . LEU A 1 83 ? -14.035 -3.079 -2.184 1.00 90.00 83 LEU A N 1
ATOM 606 C CA . LEU A 1 83 ? -14.027 -1.737 -2.775 1.00 90.00 83 LEU A CA 1
ATOM 607 C C . LEU A 1 83 ? -15.422 -1.245 -3.199 1.00 90.00 83 LEU A C 1
ATOM 609 O O . LEU A 1 83 ? -15.640 -0.035 -3.277 1.00 90.00 83 LEU A O 1
ATOM 613 N N . LYS A 1 84 ? -16.409 -2.134 -3.387 1.00 90.12 84 LYS A N 1
ATOM 614 C CA . LYS A 1 84 ? -17.793 -1.712 -3.664 1.00 90.12 84 LYS A CA 1
ATOM 615 C C . LYS A 1 84 ? -18.413 -1.020 -2.457 1.00 90.12 84 LYS A C 1
ATOM 617 O O . LYS A 1 84 ? -19.179 -0.074 -2.622 1.00 90.12 84 LYS A O 1
ATOM 622 N N . LYS A 1 85 ? -18.051 -1.429 -1.236 1.00 93.06 85 LYS A N 1
ATOM 623 C CA . LYS A 1 85 ? -18.499 -0.739 -0.017 1.00 93.06 85 LYS A CA 1
ATOM 624 C C . LYS A 1 85 ? -17.927 0.670 0.076 1.00 93.06 85 LYS A C 1
ATOM 626 O O . LYS A 1 85 ? -18.627 1.557 0.556 1.00 93.06 85 LYS A O 1
ATOM 631 N N . VAL A 1 86 ? -16.714 0.901 -0.428 1.00 90.69 86 VAL A N 1
ATOM 632 C CA . VAL A 1 86 ? -16.140 2.253 -0.537 1.00 90.69 86 VAL A CA 1
ATOM 633 C C . VAL A 1 86 ? -16.969 3.091 -1.514 1.00 90.69 86 VAL A C 1
ATOM 635 O O . VAL A 1 86 ? -17.416 4.178 -1.163 1.00 90.69 86 VAL A O 1
ATOM 638 N N . GLN A 1 87 ? -17.296 2.550 -2.694 1.00 88.56 87 GLN A N 1
ATOM 639 C CA . GLN A 1 87 ? -18.154 3.217 -3.691 1.00 88.56 87 GLN A CA 1
ATOM 640 C C . GLN A 1 87 ? -19.536 3.582 -3.139 1.00 88.56 87 GLN A C 1
ATOM 642 O O . GLN A 1 87 ? -20.061 4.661 -3.411 1.00 88.56 87 GLN A O 1
ATOM 647 N N . GLN A 1 88 ? -20.108 2.692 -2.329 1.00 90.88 88 GLN A N 1
ATOM 648 C CA . GLN A 1 88 ? -21.404 2.867 -1.678 1.00 90.88 88 GLN A CA 1
ATOM 649 C C . GLN A 1 88 ? -21.350 3.755 -0.422 1.00 90.88 88 GLN A C 1
ATOM 651 O O . GLN A 1 88 ? -22.380 3.920 0.227 1.00 90.88 88 GLN A O 1
ATOM 656 N N . ARG A 1 89 ? -20.188 4.338 -0.073 1.00 89.81 89 AR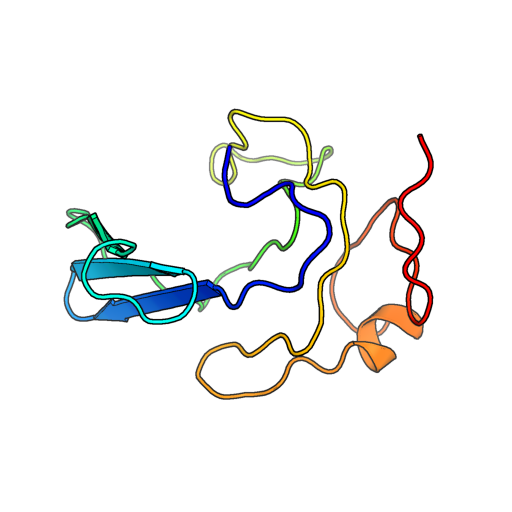G A N 1
ATOM 657 C CA . ARG A 1 89 ? -19.970 5.141 1.153 1.00 89.81 89 ARG A CA 1
ATOM 658 C C . ARG A 1 89 ? -20.211 4.369 2.456 1.00 89.81 89 ARG A C 1
ATOM 660 O O . ARG A 1 89 ? -20.514 4.960 3.486 1.00 89.81 89 ARG A O 1
ATOM 667 N N . LEU A 1 90 ? -20.084 3.047 2.418 1.00 93.31 90 LEU A N 1
ATOM 668 C CA . LEU A 1 90 ? -20.277 2.156 3.565 1.00 93.31 90 LEU A CA 1
ATOM 669 C C . LEU A 1 90 ? -18.963 1.812 4.281 1.00 93.31 90 LEU A C 1
ATOM 671 O O . LEU A 1 90 ? -18.998 1.166 5.326 1.00 93.31 90 LEU A O 1
ATOM 675 N N . MET A 1 91 ? -17.809 2.186 3.719 1.00 90.69 91 MET A N 1
ATOM 676 C CA . MET A 1 91 ? -16.495 1.832 4.254 1.00 90.69 91 MET A CA 1
ATOM 677 C C . MET A 1 91 ? -15.464 2.939 4.019 1.00 90.69 91 MET A C 1
ATOM 679 O O . MET A 1 91 ? -15.236 3.340 2.880 1.00 90.69 91 MET A O 1
ATOM 683 N N . GLY A 1 92 ? -14.790 3.340 5.101 1.00 87.56 92 GLY A N 1
ATOM 684 C CA . GLY A 1 92 ? -13.638 4.242 5.078 1.00 87.56 92 GLY A CA 1
ATOM 685 C C . GLY A 1 92 ? -13.959 5.696 4.718 1.00 87.56 92 GLY A C 1
ATOM 686 O O . GLY A 1 92 ? -15.069 6.038 4.318 1.00 87.56 92 GLY A O 1
ATOM 687 N N . ASN A 1 93 ? -12.944 6.548 4.852 1.00 87.00 93 ASN A N 1
ATOM 688 C CA . ASN A 1 93 ? -12.943 7.916 4.339 1.00 87.00 93 ASN A CA 1
ATOM 689 C C . ASN A 1 93 ? -12.039 7.977 3.105 1.00 87.00 93 ASN A C 1
ATOM 691 O O . ASN A 1 93 ? -11.000 7.320 3.071 1.00 87.00 93 ASN A O 1
ATOM 695 N N . TYR A 1 94 ? -12.415 8.768 2.104 1.00 87.50 94 TYR A N 1
ATOM 696 C CA . TYR A 1 94 ? -11.673 8.871 0.849 1.00 87.50 94 TYR A CA 1
ATOM 697 C C . TYR A 1 94 ? -11.882 10.237 0.189 1.00 87.50 94 TYR A C 1
ATOM 699 O O . TYR A 1 94 ? -12.907 10.893 0.377 1.00 87.50 94 TYR A O 1
ATOM 707 N N . SER A 1 95 ? -10.906 10.661 -0.608 1.00 86.00 95 SER A N 1
ATOM 708 C CA . SER A 1 95 ? -10.956 11.873 -1.426 1.00 86.00 95 SER A CA 1
ATOM 709 C C . SER A 1 95 ? -10.266 11.604 -2.761 1.00 86.00 95 SER A C 1
ATOM 711 O O . SER A 1 95 ? -9.391 10.747 -2.842 1.00 86.00 95 SER A O 1
ATOM 713 N N . HIS A 1 96 ? -10.696 12.298 -3.818 1.00 85.38 96 HIS A N 1
ATOM 714 C CA . HIS A 1 96 ? -10.098 12.201 -5.159 1.00 85.38 96 HIS A CA 1
ATOM 715 C C . HIS A 1 96 ? -9.949 10.758 -5.693 1.00 85.38 96 HIS A C 1
ATOM 717 O O . HIS A 1 96 ? -8.987 10.437 -6.383 1.00 85.38 96 HIS A O 1
ATOM 723 N N . LEU A 1 97 ? -10.920 9.893 -5.375 1.00 86.56 97 LEU A N 1
ATOM 724 C CA . LEU A 1 97 ? -10.954 8.487 -5.775 1.00 86.56 97 LEU A CA 1
ATOM 725 C C . LEU A 1 97 ? -11.921 8.285 -6.950 1.00 86.56 97 LEU A C 1
ATOM 727 O O . LEU A 1 97 ? -13.074 8.717 -6.887 1.00 86.56 97 LEU A O 1
ATOM 731 N N . GLN A 1 98 ? -11.479 7.564 -7.979 1.00 87.00 98 GLN A N 1
ATOM 732 C CA . GLN A 1 98 ? -12.345 6.992 -9.010 1.00 87.00 98 GLN A CA 1
ATOM 733 C C . GLN A 1 98 ? -12.358 5.469 -8.843 1.00 87.00 98 GLN A C 1
ATOM 735 O O . GLN A 1 98 ? -11.303 4.846 -8.775 1.00 87.00 98 GLN A O 1
ATOM 740 N N . ILE A 1 99 ? -13.547 4.873 -8.734 1.00 84.06 99 ILE A N 1
ATOM 741 C CA . ILE A 1 99 ? -13.724 3.416 -8.626 1.00 84.06 99 ILE A CA 1
ATOM 742 C C . ILE A 1 99 ? -14.177 2.886 -9.987 1.00 84.06 99 ILE A C 1
ATOM 744 O O . ILE A 1 99 ? -14.910 3.570 -10.697 1.00 84.06 99 ILE A O 1
ATOM 748 N N . ASP A 1 100 ? -13.715 1.686 -10.345 1.00 80.62 100 ASP A N 1
ATOM 749 C CA . ASP A 1 100 ? -13.980 0.986 -11.6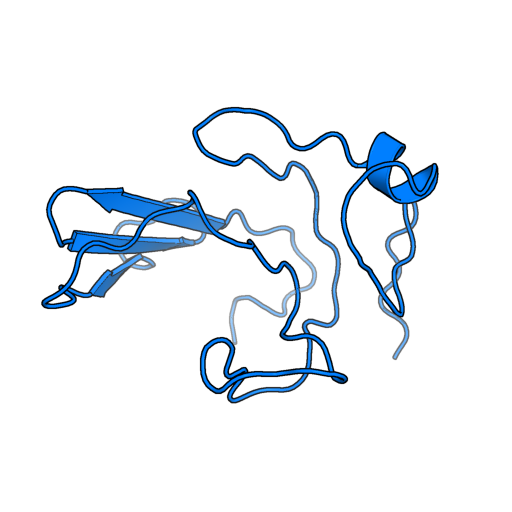15 1.00 80.62 100 ASP A CA 1
ATOM 750 C C . ASP A 1 100 ? -13.400 1.650 -12.878 1.00 80.62 100 ASP A C 1
ATOM 752 O O . ASP A 1 100 ? -13.544 1.121 -13.980 1.00 80.62 100 ASP A O 1
ATOM 756 N N . MET A 1 101 ? -12.691 2.771 -12.733 1.00 81.62 101 MET A N 1
ATOM 757 C CA . MET A 1 101 ? -11.963 3.435 -13.811 1.00 81.62 101 MET A CA 1
ATOM 758 C C . MET A 1 101 ? -10.500 3.598 -13.419 1.00 81.62 101 MET A C 1
ATOM 760 O O . MET A 1 101 ? -10.182 4.004 -12.304 1.00 81.62 101 MET A O 1
ATOM 764 N N . CYS A 1 102 ? -9.613 3.282 -14.355 1.00 82.25 102 CYS A N 1
ATOM 765 C CA . CYS A 1 102 ? -8.186 3.521 -14.233 1.00 82.25 102 CYS A CA 1
ATOM 766 C C . CYS A 1 102 ? -7.737 4.264 -15.488 1.00 82.25 102 CYS A C 1
ATOM 768 O O . CYS A 1 102 ? -7.688 3.692 -16.576 1.00 82.25 102 CYS A O 1
ATOM 770 N N . GLY A 1 103 ? -7.464 5.552 -15.328 1.00 72.19 103 GLY A N 1
ATOM 771 C CA . GLY A 1 103 ? -6.881 6.404 -16.350 1.00 72.19 103 GLY A CA 1
ATOM 772 C C . GLY A 1 103 ? -5.977 7.397 -15.646 1.00 72.19 103 GLY A C 1
ATOM 773 O O . GLY A 1 103 ? -6.459 8.215 -14.866 1.00 72.19 103 GLY A O 1
ATOM 774 N N . ILE A 1 104 ? -4.671 7.280 -15.865 1.00 63.59 104 ILE A N 1
ATOM 775 C CA . ILE A 1 104 ? -3.719 8.277 -15.380 1.00 63.59 104 ILE A CA 1
ATOM 776 C C . ILE A 1 104 ? -3.849 9.461 -16.338 1.00 63.59 104 ILE A C 1
ATOM 778 O O . ILE A 1 104 ? -3.625 9.310 -17.538 1.00 63.59 104 ILE A O 1
ATOM 782 N N . ILE A 1 105 ? -4.320 10.591 -15.820 1.00 56.00 105 ILE A N 1
ATOM 783 C CA . ILE A 1 105 ? -4.421 11.839 -16.575 1.00 56.00 105 ILE A CA 1
ATOM 784 C C . ILE A 1 105 ? -3.123 12.602 -16.305 1.00 56.00 105 ILE A C 1
ATOM 786 O O . ILE A 1 105 ? -2.784 12.788 -15.135 1.00 56.00 105 ILE A O 1
ATOM 790 N N . ASP A 1 106 ? -2.409 12.966 -17.369 1.00 52.19 106 ASP A N 1
ATOM 791 C CA . ASP A 1 106 ? -1.249 13.872 -17.328 1.00 52.19 106 ASP A CA 1
ATOM 792 C C . ASP A 1 106 ? -1.689 15.309 -16.987 1.00 52.19 106 ASP A C 1
ATOM 794 O O . ASP A 1 106 ? -2.736 15.744 -17.531 1.00 52.19 106 ASP A O 1
#

pLDDT: mean 83.63, std 10.94, range [52.19, 95.0]

Secondary structure (DSSP, 8-state):
--S-SSS---EEEEEETTEEEEEETT-TTSEEEE--SS---SSS---SSS--SS---TT---SSPPP-S-----EETTEEP-HHHHHTT-S---SS--SS------

Mean predicted aligned error: 6.64 Å

Sequence (106 aa):
SALDDGQWHSVELTSRRGHLSVSVDGGEGDTANASPPFPVSTDGQLFFGGCPSEGSSDQCVNPFKAFQGCMRLLTVDNQPVDLKKVQQRLMGNYSHLQIDMCGIID

Solvent-accessible surface area (backbone atoms only — not comparable to full-atom values): 7511 Å² total; per-residue (Å²): 134,86,77,85,72,85,66,91,79,49,77,48,79,47,73,56,96,44,36,37,38,40,29,42,72,78,42,86,88,45,52,50,75,47,68,55,97,56,84,80,70,82,90,63,88,87,71,78,56,46,58,70,90,76,81,64,56,99,82,61,83,59,98,60,78,63,64,84,78,78,86,76,90,52,61,56,97,89,38,73,61,64,62,66,38,42,77,70,69,74,44,87,87,86,74,100,78,69,80,100,58,80,76,86,78,132

Foldseek 3Di:
DVPVPPDDKDWDWDFDPQKIWIAINPDPVRIDIDRDPDGDDPPDDDDAQADDPPDPDVPGDDPDHGDQFDDDQDDDPNHTDDCVCVVVVNDDDDDPDDPPDTDRDD

Organism: NCBI:txid8208

Radius of gyration: 15.18 Å; Cα contacts (8 Å, |Δi|>4): 87; chains: 1; bounding box: 38×29×36 Å

Nearest PDB structures (foldseek):
  7b9v-assembly1_w  TM=3.841E-01  e=4.949E+00  Saccharomyces cerevisiae
  3gyx-assembly6_L  TM=2.207E-01  e=5.267E+00  Megalodesulfovibrio gigas